Protein AF-A0A6J1DRX3-F1 (afdb_monomer_lite)

Secondary structure (DSSP, 8-state):
------TTS--HHHHHHSS--SSHHHHHHHHHHHHHHHHHHHHHHHHHHHHHHHHHHHHHHHHHHHHHHHHHHHHHHHHHHS---PPPTT-EEEEE--S----SSS---SEEEEEEEEEEEEEETTEEEEEEEETTS-EEEEEEESS-EE-PPP---

pLDDT: mean 74.18, std 16.54, range [27.75, 97.94]

Organism: Momordica charantia (NCBI:txid3673)

Radius of gyration: 39.0 Å; chains: 1; bounding box: 81×36×88 Å

Foldseek 3Di:
DDQPADPVRDHPVCVVPVDHDDDDVVVVVVVVVVVVVVVVVVVVVVVVVVVVVVVVVVVVVVVVVVVVVVVVVVVVVVLVVADQDDDDAQDKDWAFQPDPDPPPDPDDHRTDDIWGWHDWDDDPDQWIWTWTADPVRDIAIWIDHSHHTHRDDDDDD

Sequence (157 aa):
MTAYKTPIGTSPYKLVFGKACHLPLELEQKAFWAVKMLNMDLEAAGEARKFQLLELDEFKKEAYENAKVYKEKIKVWHDRRIKPRTIEEGQKVLLFNSRLKLFPGKLKSRWSGLFTVMKAREKLYQFTAIIAKAESGEVEKVWSTSSMLEHKPGIRK

Structure (mmCIF, N/CA/C/O backbone):
data_AF-A0A6J1DRX3-F1
#
_entry.id   AF-A0A6J1DRX3-F1
#
loop_
_atom_site.group_PDB
_atom_site.id
_atom_site.type_symbol
_atom_site.label_atom_id
_atom_site.label_alt_id
_atom_site.label_comp_id
_atom_site.label_asym_id
_atom_site.label_entity_id
_atom_site.label_seq_id
_atom_site.pdbx_PDB_ins_code
_atom_site.Cartn_x
_atom_site.Cartn_y
_atom_site.Cartn_z
_atom_site.occupancy
_atom_site.B_iso_or_equiv
_atom_site.auth_seq_id
_atom_site.auth_comp_id
_atom_site.auth_asym_id
_atom_site.auth_atom_id
_atom_site.pdbx_PDB_model_num
ATOM 1 N N . MET A 1 1 ? 40.244 7.353 -50.496 1.00 35.59 1 MET A N 1
ATOM 2 C CA . MET A 1 1 ? 40.970 6.543 -49.495 1.00 35.59 1 MET A CA 1
ATOM 3 C C . MET A 1 1 ? 42.449 6.559 -49.831 1.00 35.59 1 MET A C 1
ATOM 5 O O . MET A 1 1 ? 42.866 5.925 -50.793 1.00 35.59 1 MET A O 1
ATOM 9 N N . THR A 1 2 ? 43.227 7.338 -49.089 1.00 39.38 2 THR A N 1
ATOM 10 C CA . THR A 1 2 ? 44.672 7.492 -49.291 1.00 39.38 2 THR A CA 1
ATOM 11 C C . THR A 1 2 ? 45.376 6.537 -48.331 1.00 39.38 2 THR A C 1
ATOM 13 O O . THR A 1 2 ? 45.598 6.865 -47.171 1.00 39.38 2 THR A O 1
ATOM 16 N N . ALA A 1 3 ? 45.661 5.313 -48.777 1.00 47.19 3 ALA A N 1
ATOM 17 C CA . ALA A 1 3 ? 46.535 4.420 -48.021 1.00 47.19 3 ALA A CA 1
ATOM 18 C C . ALA A 1 3 ? 47.936 5.048 -47.985 1.00 47.19 3 ALA A C 1
ATOM 20 O O . ALA A 1 3 ? 48.458 5.417 -49.038 1.00 47.19 3 ALA A O 1
ATOM 21 N N . TYR A 1 4 ? 48.531 5.191 -46.800 1.00 55.62 4 TYR A N 1
ATOM 22 C CA . TYR A 1 4 ? 49.896 5.697 -46.649 1.00 55.62 4 TYR A CA 1
ATOM 23 C C . TYR A 1 4 ? 50.849 4.699 -47.327 1.00 55.62 4 TYR A C 1
ATOM 25 O O . TYR A 1 4 ? 51.113 3.613 -46.808 1.00 55.62 4 TYR A O 1
ATOM 33 N N . LYS A 1 5 ? 51.277 5.014 -48.553 1.00 55.53 5 LYS A N 1
ATOM 34 C CA . LYS A 1 5 ? 52.204 4.190 -49.333 1.00 55.53 5 LYS A CA 1
ATOM 35 C C . LYS A 1 5 ? 53.622 4.613 -48.987 1.00 55.53 5 LYS A C 1
ATOM 37 O O . LYS A 1 5 ? 53.916 5.803 -48.910 1.00 55.53 5 LYS A O 1
ATOM 42 N N . THR A 1 6 ? 54.511 3.643 -48.810 1.00 65.50 6 THR A N 1
ATOM 43 C CA . THR A 1 6 ? 55.946 3.936 -48.823 1.00 65.50 6 THR A CA 1
ATOM 44 C C . THR A 1 6 ? 56.352 4.408 -50.230 1.00 65.50 6 THR A C 1
ATOM 46 O O . THR A 1 6 ? 55.621 4.133 -51.187 1.00 65.50 6 THR A O 1
ATOM 49 N N . PRO A 1 7 ? 57.508 5.073 -50.415 1.00 71.62 7 PRO A N 1
ATOM 50 C CA . PRO A 1 7 ? 57.982 5.496 -51.743 1.00 71.62 7 PRO A CA 1
ATOM 51 C C . PRO A 1 7 ? 58.077 4.357 -52.778 1.00 71.62 7 PRO A C 1
ATOM 53 O O . PRO A 1 7 ? 58.069 4.600 -53.977 1.00 71.62 7 PRO A O 1
ATOM 56 N N . ILE A 1 8 ? 58.119 3.106 -52.308 1.00 72.81 8 ILE A N 1
ATOM 57 C CA . ILE A 1 8 ? 58.199 1.862 -53.092 1.00 72.81 8 ILE A CA 1
ATOM 58 C C . ILE A 1 8 ? 56.794 1.350 -53.500 1.00 72.81 8 ILE A C 1
ATOM 60 O O . ILE A 1 8 ? 56.647 0.351 -54.199 1.00 72.81 8 ILE A O 1
ATOM 64 N N . GLY A 1 9 ? 55.721 2.026 -53.078 1.00 72.19 9 GLY A N 1
ATOM 65 C CA . GLY A 1 9 ? 54.341 1.702 -53.454 1.00 72.19 9 GLY A CA 1
ATOM 66 C C . GLY A 1 9 ? 53.709 0.541 -52.675 1.00 72.19 9 GLY A C 1
ATOM 67 O O . GLY A 1 9 ? 52.580 0.149 -52.974 1.00 72.19 9 GLY A O 1
ATOM 68 N N . THR A 1 10 ? 54.390 -0.000 -51.661 1.00 69.44 10 THR A N 1
ATOM 69 C CA . THR A 1 10 ? 53.922 -1.128 -50.836 1.00 69.44 10 THR A CA 1
ATOM 70 C C . THR A 1 10 ? 53.292 -0.668 -49.518 1.00 69.44 10 THR A C 1
ATOM 72 O O . THR A 1 10 ? 53.793 0.247 -48.870 1.00 69.44 10 THR A O 1
ATOM 75 N N . SER A 1 11 ? 52.215 -1.333 -49.082 1.00 70.62 11 SER A N 1
ATOM 76 C CA . SER A 1 11 ? 51.630 -1.125 -47.746 1.00 70.62 11 SER A CA 1
ATOM 77 C C . SER A 1 11 ? 52.540 -1.717 -46.654 1.00 70.62 11 SER A C 1
ATOM 79 O O . SER A 1 11 ? 52.981 -2.858 -46.825 1.00 70.62 11 SER A O 1
ATOM 81 N N . PRO A 1 12 ? 52.779 -1.019 -45.524 1.00 71.38 12 PRO A N 1
ATOM 82 C CA . PRO A 1 12 ? 53.593 -1.523 -44.411 1.00 71.38 12 PRO A CA 1
ATOM 83 C C . PRO A 1 12 ? 53.182 -2.916 -43.910 1.00 71.38 12 PRO A C 1
ATOM 85 O O . PRO A 1 12 ? 54.037 -3.741 -43.609 1.00 71.38 12 PRO A O 1
ATOM 88 N N . TYR A 1 13 ? 51.883 -3.236 -43.904 1.00 66.81 13 TYR A N 1
ATOM 89 C CA . TYR A 1 13 ? 51.403 -4.566 -43.509 1.00 66.81 13 TYR A CA 1
ATOM 90 C C . TYR A 1 13 ? 51.905 -5.668 -44.454 1.00 66.81 13 TYR A C 1
ATOM 92 O O . TYR A 1 13 ? 52.286 -6.750 -44.011 1.00 66.81 13 TYR A O 1
ATOM 100 N N . LYS A 1 14 ? 51.940 -5.391 -45.766 1.00 72.00 14 LYS A N 1
ATOM 101 C CA . LYS A 1 14 ? 52.432 -6.343 -46.773 1.00 72.00 14 LYS A CA 1
ATOM 102 C C . LYS A 1 14 ? 53.926 -6.629 -46.588 1.00 72.00 14 LYS A C 1
ATOM 104 O O . LYS A 1 14 ? 54.357 -7.731 -46.901 1.00 72.00 14 LYS A O 1
ATOM 109 N N . LEU A 1 15 ? 54.687 -5.667 -46.058 1.00 72.88 15 LEU A N 1
ATOM 110 C CA . LEU A 1 15 ? 56.105 -5.832 -45.733 1.00 72.88 15 LEU A CA 1
ATOM 111 C C . LEU A 1 15 ? 56.311 -6.792 -44.549 1.00 72.88 15 LEU A C 1
ATOM 113 O O . LEU A 1 15 ? 57.179 -7.652 -44.608 1.00 72.88 15 LEU A O 1
ATOM 117 N N . VAL A 1 16 ? 55.501 -6.659 -43.495 1.00 73.12 16 VAL A N 1
ATOM 118 C CA . VAL A 1 16 ? 55.653 -7.438 -42.251 1.00 73.12 16 VAL A CA 1
ATOM 119 C C . VAL A 1 16 ? 55.093 -8.855 -42.388 1.00 73.12 16 VAL A C 1
ATOM 121 O O . VAL A 1 16 ? 55.700 -9.809 -41.913 1.00 73.12 16 VAL A O 1
ATOM 124 N N . PHE A 1 17 ? 53.947 -9.010 -43.052 1.00 71.00 17 PHE A N 1
ATOM 125 C CA . PHE A 1 17 ? 53.221 -10.285 -43.104 1.00 71.00 17 PHE A CA 1
ATOM 126 C C . PHE A 1 17 ? 53.289 -10.983 -44.470 1.00 71.00 17 PHE A C 1
ATOM 128 O O . PHE A 1 17 ? 52.684 -12.039 -44.651 1.00 71.00 17 PHE A O 1
ATOM 135 N N . GLY A 1 18 ? 53.964 -10.389 -45.461 1.00 72.00 18 GLY A N 1
ATOM 136 C CA 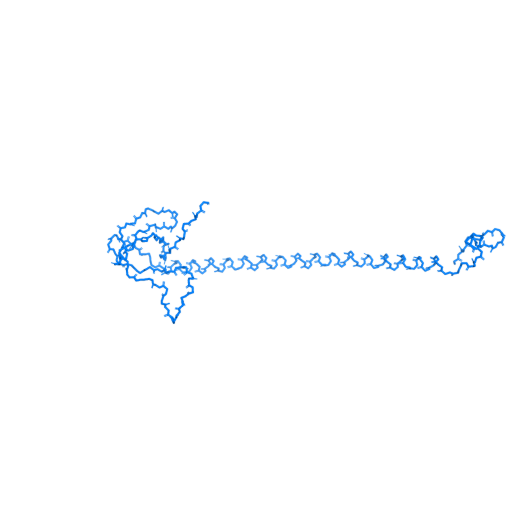. GLY A 1 18 ? 54.152 -10.955 -46.806 1.00 72.00 18 GLY A CA 1
ATOM 137 C C . GLY A 1 18 ? 52.875 -11.105 -47.649 1.00 72.00 18 GLY A C 1
ATOM 138 O O . GLY A 1 18 ? 52.949 -11.456 -48.825 1.00 72.00 18 GLY A O 1
ATOM 139 N N . LYS A 1 19 ? 51.693 -10.826 -47.084 1.00 69.38 19 LYS A N 1
ATOM 140 C CA . LYS A 1 19 ? 50.384 -10.940 -47.740 1.00 69.38 19 LYS A CA 1
ATOM 141 C C . LYS A 1 19 ? 49.770 -9.565 -47.970 1.00 69.38 19 LYS A C 1
ATOM 143 O O . LYS A 1 19 ? 49.925 -8.642 -47.170 1.00 69.38 19 LYS A O 1
ATOM 148 N N . ALA A 1 20 ? 49.075 -9.415 -49.093 1.00 62.19 20 ALA A N 1
ATOM 149 C CA . ALA A 1 20 ? 48.416 -8.166 -49.432 1.00 62.19 20 ALA A CA 1
ATOM 150 C C . ALA A 1 20 ? 47.199 -7.961 -48.511 1.00 62.19 20 ALA A C 1
ATOM 152 O O . ALA A 1 20 ? 46.244 -8.731 -48.537 1.00 62.19 20 ALA A O 1
ATOM 153 N N . CYS A 1 21 ? 47.270 -6.950 -47.646 1.00 61.31 21 CYS A N 1
ATOM 154 C CA . CYS A 1 21 ? 46.181 -6.616 -46.738 1.00 61.31 21 CYS A CA 1
ATOM 155 C C . CYS A 1 21 ? 45.148 -5.779 -47.482 1.00 61.31 21 CYS A C 1
ATOM 157 O O . CYS A 1 21 ? 45.432 -4.633 -47.837 1.00 61.31 21 CYS A O 1
ATOM 159 N N . HIS A 1 22 ? 43.980 -6.350 -47.758 1.00 60.44 22 HIS A N 1
ATOM 160 C CA . HIS A 1 22 ? 42.915 -5.653 -48.489 1.00 60.44 22 HIS A CA 1
ATOM 161 C C . HIS A 1 22 ? 41.623 -5.488 -47.684 1.00 60.44 22 HIS A C 1
ATOM 163 O O . HIS A 1 22 ? 40.733 -4.791 -48.142 1.00 60.44 22 HIS A O 1
ATOM 169 N N . LEU A 1 23 ? 41.508 -6.101 -46.500 1.00 59.06 23 LEU A N 1
ATOM 170 C CA . LEU A 1 23 ? 40.219 -6.239 -45.810 1.00 59.06 23 LEU A CA 1
ATOM 171 C C . LEU A 1 23 ? 40.225 -6.090 -44.268 1.00 59.06 23 LEU A C 1
ATOM 173 O O . LEU A 1 23 ? 39.224 -5.595 -43.760 1.00 59.06 23 LEU A O 1
ATOM 177 N N . PRO A 1 24 ? 41.279 -6.440 -43.493 1.00 60.56 24 PRO A N 1
ATOM 178 C CA . PRO A 1 24 ? 41.165 -6.489 -42.026 1.00 60.56 24 PRO A CA 1
ATOM 179 C C . PRO A 1 24 ? 40.893 -5.133 -41.363 1.00 60.56 24 PRO A C 1
ATOM 181 O O . PRO A 1 24 ? 39.951 -5.008 -40.593 1.00 60.56 24 PRO A O 1
ATOM 184 N N . LEU A 1 25 ? 41.657 -4.094 -41.718 1.00 69.62 25 LEU A N 1
ATOM 185 C CA . LEU A 1 25 ? 41.554 -2.783 -41.065 1.00 69.62 25 LEU A CA 1
ATOM 186 C C . LEU A 1 25 ? 40.228 -2.071 -41.371 1.00 69.62 25 LEU A C 1
ATOM 188 O O . LEU A 1 25 ? 39.646 -1.423 -40.507 1.00 69.62 25 LEU A O 1
ATOM 192 N N . GLU A 1 26 ? 39.723 -2.199 -42.599 1.00 66.88 26 GLU A N 1
ATOM 193 C CA . GLU A 1 26 ? 38.432 -1.611 -42.965 1.00 66.88 26 GLU A CA 1
ATOM 194 C C . GLU A 1 26 ? 37.269 -2.328 -42.279 1.00 66.88 26 GLU A C 1
ATOM 196 O O . GLU A 1 26 ? 36.294 -1.681 -41.897 1.00 66.88 26 GLU A O 1
ATOM 201 N N . LEU A 1 27 ? 37.367 -3.651 -42.109 1.00 71.81 27 LEU A N 1
ATOM 202 C CA . LEU A 1 27 ? 36.391 -4.431 -41.353 1.00 71.81 27 LEU A CA 1
ATOM 203 C C . LEU A 1 27 ? 36.423 -4.062 -39.867 1.00 71.81 27 LEU A C 1
ATOM 205 O O . LEU A 1 27 ? 35.363 -3.834 -39.290 1.00 71.81 27 LEU A O 1
ATOM 209 N N . GLU A 1 28 ? 37.608 -3.918 -39.273 1.00 75.06 28 GLU A N 1
ATOM 210 C CA . GLU A 1 28 ? 37.776 -3.458 -37.888 1.00 75.06 28 GLU A CA 1
ATOM 211 C C . GLU A 1 28 ? 37.213 -2.048 -37.686 1.00 75.06 28 GLU A C 1
ATOM 213 O O . GLU A 1 28 ? 36.482 -1.800 -36.729 1.00 75.06 28 GLU A O 1
ATOM 218 N N . GLN A 1 29 ? 37.470 -1.128 -38.618 1.00 77.25 29 GLN A N 1
ATOM 219 C CA . GLN A 1 29 ? 36.955 0.235 -38.532 1.00 77.25 29 GLN A CA 1
ATOM 220 C C . GLN A 1 29 ? 35.434 0.294 -38.736 1.00 77.25 29 GLN A C 1
ATOM 222 O O . GLN A 1 29 ? 34.751 1.020 -38.014 1.00 77.25 29 GLN A O 1
ATOM 227 N N . LYS A 1 30 ? 34.869 -0.489 -39.664 1.00 81.12 30 LYS A N 1
ATOM 228 C CA . LYS A 1 30 ? 33.409 -0.608 -39.843 1.00 81.12 30 LYS A CA 1
ATOM 229 C C . LYS A 1 30 ? 32.737 -1.231 -38.620 1.00 81.12 30 LYS A C 1
ATOM 231 O O . LYS A 1 30 ? 31.701 -0.730 -38.191 1.00 81.12 30 LYS A O 1
ATOM 236 N N . ALA A 1 31 ? 33.338 -2.265 -38.032 1.00 81.06 31 ALA A N 1
ATOM 237 C CA . ALA A 1 31 ? 32.862 -2.869 -36.791 1.00 81.06 31 ALA A CA 1
ATOM 238 C C . ALA A 1 31 ? 32.917 -1.865 -35.629 1.00 81.06 31 ALA A C 1
ATOM 240 O O . ALA A 1 31 ? 31.943 -1.725 -34.894 1.00 81.06 31 ALA A O 1
ATOM 241 N N . PHE A 1 32 ? 34.005 -1.100 -35.513 1.00 83.00 32 PHE A N 1
ATOM 242 C CA . PHE A 1 32 ? 34.142 -0.041 -34.514 1.00 83.00 32 PHE A CA 1
ATOM 243 C C . PHE A 1 32 ? 33.059 1.039 -34.657 1.00 83.00 32 PHE A C 1
ATOM 245 O O . PHE A 1 32 ? 32.432 1.417 -33.668 1.00 83.00 32 PHE A O 1
ATOM 252 N N . TRP A 1 33 ? 32.785 1.508 -35.879 1.00 82.38 33 TRP A N 1
ATOM 253 C CA . TRP A 1 33 ? 31.711 2.475 -36.123 1.00 82.38 33 TRP A CA 1
ATOM 254 C C . TRP A 1 33 ? 30.323 1.894 -35.850 1.00 82.38 33 TRP A C 1
ATOM 256 O O . TRP A 1 33 ? 29.503 2.586 -35.253 1.00 82.38 33 TRP A O 1
ATOM 266 N N . ALA A 1 34 ? 30.065 0.635 -36.212 1.00 81.06 34 ALA A N 1
ATOM 267 C CA . ALA A 1 34 ? 28.798 -0.033 -35.913 1.00 81.06 34 ALA A CA 1
ATOM 268 C C . ALA A 1 34 ? 28.560 -0.151 -34.399 1.00 81.06 34 ALA A C 1
ATOM 270 O O . ALA A 1 34 ? 27.485 0.194 -33.918 1.00 81.06 34 ALA A O 1
ATOM 271 N N . VAL A 1 35 ? 29.583 -0.551 -33.636 1.00 81.31 35 VAL A N 1
ATOM 272 C CA . VAL A 1 35 ? 29.522 -0.599 -32.166 1.00 81.31 35 VAL A CA 1
ATOM 273 C C . VAL A 1 35 ? 29.311 0.799 -31.582 1.00 81.31 35 VAL A C 1
ATOM 275 O O . VAL A 1 35 ? 28.486 0.974 -30.691 1.00 81.31 35 VAL A O 1
ATOM 278 N N . LYS A 1 36 ? 30.001 1.818 -32.105 1.00 79.81 36 LYS A N 1
ATOM 279 C CA . LYS A 1 36 ? 29.835 3.204 -31.649 1.00 79.81 36 LYS A CA 1
ATOM 280 C C . LYS A 1 36 ? 28.426 3.745 -31.917 1.00 79.81 36 LYS A C 1
ATOM 282 O O . LYS A 1 36 ? 27.891 4.432 -31.058 1.00 79.81 36 LYS A O 1
ATOM 287 N N . MET A 1 37 ? 27.826 3.423 -33.064 1.00 76.38 37 MET A N 1
ATOM 288 C CA . MET A 1 37 ? 26.440 3.795 -33.381 1.00 76.38 37 MET A CA 1
ATOM 289 C C . MET A 1 37 ? 25.443 3.090 -32.454 1.00 76.38 37 MET A C 1
ATOM 291 O O . MET A 1 37 ? 24.622 3.761 -31.840 1.00 76.38 37 MET A O 1
ATOM 295 N N . LEU A 1 38 ? 25.585 1.773 -32.259 1.00 73.12 38 LEU A N 1
ATOM 296 C CA . LEU A 1 38 ? 24.745 1.005 -31.327 1.00 73.12 38 LEU A CA 1
ATOM 297 C C . LEU A 1 38 ? 24.836 1.527 -29.882 1.00 73.12 38 LEU A C 1
ATOM 299 O O . LEU A 1 38 ? 23.848 1.514 -29.152 1.00 73.12 38 LEU A O 1
ATOM 303 N N . ASN A 1 39 ? 26.010 2.012 -29.467 1.00 72.12 39 ASN A N 1
ATOM 304 C CA . ASN A 1 39 ? 26.207 2.596 -28.140 1.00 72.12 39 ASN A CA 1
ATOM 305 C C . ASN A 1 39 ? 25.534 3.969 -27.968 1.00 72.12 39 ASN A C 1
ATOM 307 O O . ASN A 1 39 ? 25.115 4.282 -26.858 1.00 72.12 39 ASN A O 1
ATOM 311 N N . MET A 1 40 ? 25.390 4.771 -29.030 1.00 70.31 40 MET A N 1
ATOM 312 C CA . MET A 1 40 ? 24.652 6.042 -28.946 1.00 70.31 40 MET A CA 1
ATOM 313 C C . MET A 1 40 ? 23.146 5.811 -28.767 1.00 70.31 40 MET A C 1
ATOM 315 O O . MET A 1 40 ? 22.501 6.515 -27.991 1.00 70.31 40 MET A O 1
ATOM 319 N N . ASP A 1 41 ? 22.599 4.773 -29.403 1.00 75.00 41 ASP A N 1
ATOM 320 C CA . ASP A 1 41 ? 21.193 4.397 -29.225 1.00 75.00 41 ASP A CA 1
ATOM 321 C C . ASP A 1 41 ? 20.914 3.856 -27.811 1.00 75.00 41 ASP A C 1
ATOM 323 O O . ASP A 1 41 ? 19.814 4.024 -27.282 1.00 75.00 41 ASP A O 1
ATOM 327 N N . LEU A 1 42 ? 21.913 3.243 -27.164 1.00 78.44 42 LEU A N 1
ATOM 328 C CA . LEU A 1 42 ? 21.813 2.743 -25.789 1.00 78.44 42 LEU A CA 1
ATOM 329 C C . LEU A 1 42 ? 21.670 3.863 -24.749 1.00 78.44 42 LEU A C 1
ATOM 331 O O . LEU A 1 42 ? 20.911 3.685 -23.796 1.00 78.44 42 LEU A O 1
ATOM 335 N N . GLU A 1 43 ? 22.355 4.999 -24.915 1.00 84.44 43 GLU A N 1
ATOM 336 C CA . GLU A 1 43 ? 22.210 6.149 -24.008 1.00 84.44 43 GLU A CA 1
ATOM 337 C C . GLU A 1 43 ? 20.807 6.757 -24.111 1.00 84.44 43 GLU A C 1
ATOM 339 O O . GLU A 1 43 ? 20.113 6.867 -23.099 1.00 84.44 43 GLU A O 1
ATOM 344 N N . ALA A 1 44 ? 20.336 7.036 -25.332 1.00 86.25 44 ALA A N 1
ATOM 345 C CA . ALA A 1 44 ? 18.990 7.561 -25.566 1.00 86.25 44 ALA A CA 1
ATOM 346 C C . ALA A 1 44 ? 17.892 6.584 -25.096 1.00 86.25 44 ALA A C 1
ATOM 348 O O . ALA A 1 44 ? 16.921 6.985 -24.449 1.00 86.25 44 ALA A O 1
ATOM 349 N N . ALA A 1 45 ? 18.058 5.281 -25.351 1.00 84.44 45 ALA A N 1
ATOM 350 C CA . ALA A 1 45 ? 17.157 4.250 -24.836 1.00 84.44 45 ALA A CA 1
ATOM 351 C C . ALA A 1 45 ? 17.208 4.142 -23.301 1.00 84.44 45 ALA A C 1
ATOM 353 O O . ALA A 1 45 ? 16.192 3.848 -22.662 1.00 84.44 45 ALA A O 1
ATOM 354 N N . GLY A 1 46 ? 18.376 4.382 -22.699 1.00 88.00 46 GLY A N 1
ATOM 355 C CA . GLY A 1 46 ? 18.573 4.436 -21.254 1.00 88.00 46 GLY A CA 1
ATOM 356 C C . GLY A 1 46 ? 17.832 5.607 -20.611 1.00 88.00 46 GLY A C 1
ATOM 357 O O . GLY A 1 46 ? 17.128 5.411 -19.617 1.00 88.00 46 GLY A O 1
ATOM 358 N N . GLU A 1 47 ? 17.922 6.798 -21.201 1.00 90.19 47 GLU A N 1
ATOM 359 C CA . GLU A 1 47 ? 17.186 7.985 -20.754 1.00 90.19 47 GLU A CA 1
ATOM 360 C C . GLU A 1 47 ? 15.672 7.812 -20.902 1.00 90.19 47 GLU A C 1
ATOM 362 O O . GLU A 1 47 ? 14.934 8.052 -19.942 1.00 90.19 47 GLU A O 1
ATOM 367 N N . ALA A 1 48 ? 15.205 7.303 -22.046 1.00 89.38 48 ALA A N 1
ATOM 368 C CA . ALA A 1 48 ? 13.789 7.012 -22.266 1.00 89.38 48 ALA A CA 1
ATOM 369 C C . ALA A 1 48 ? 13.250 6.005 -21.236 1.00 89.38 48 ALA A C 1
ATOM 371 O O . ALA A 1 48 ? 12.192 6.220 -20.639 1.00 89.38 48 ALA A O 1
ATOM 372 N N . ARG A 1 49 ? 14.006 4.935 -20.952 1.00 91.62 49 ARG A N 1
ATOM 373 C CA . ARG A 1 49 ? 13.647 3.958 -19.914 1.00 91.62 49 ARG A CA 1
ATOM 374 C C . ARG A 1 49 ? 13.628 4.587 -18.523 1.00 91.62 49 ARG A C 1
ATOM 376 O O . ARG A 1 49 ? 12.738 4.284 -17.733 1.00 91.62 49 ARG A O 1
ATOM 383 N N . LYS A 1 50 ? 14.592 5.453 -18.205 1.00 94.94 50 LYS A N 1
ATOM 384 C CA . LYS A 1 50 ? 14.626 6.166 -16.923 1.00 94.94 50 LYS A CA 1
ATOM 385 C C . LYS A 1 50 ? 13.387 7.045 -16.753 1.00 94.94 50 LYS A C 1
ATOM 387 O O . LYS A 1 50 ? 12.802 7.042 -15.675 1.00 94.94 50 LYS A O 1
ATOM 392 N N . PHE A 1 51 ? 12.967 7.740 -17.808 1.00 94.94 51 PHE A N 1
ATOM 393 C CA . PHE A 1 51 ? 11.761 8.566 -17.785 1.00 94.94 51 PHE A CA 1
ATOM 394 C C . PHE A 1 51 ? 10.497 7.724 -17.557 1.00 94.94 51 PHE A C 1
ATOM 396 O O . PHE A 1 51 ? 9.718 8.027 -16.659 1.00 94.94 51 PHE A O 1
ATOM 403 N N . GLN A 1 52 ? 10.357 6.602 -18.272 1.00 94.25 52 GLN A N 1
ATOM 404 C CA . GLN A 1 52 ? 9.251 5.653 -18.072 1.00 94.25 52 GLN A CA 1
ATOM 405 C C . GLN A 1 52 ? 9.188 5.113 -16.635 1.00 94.25 52 GLN A C 1
ATOM 407 O O . GLN A 1 52 ? 8.109 4.958 -16.070 1.00 94.25 52 GLN A O 1
ATOM 412 N N . LEU A 1 53 ? 10.339 4.820 -16.022 1.00 96.81 53 LEU A N 1
ATOM 413 C CA . LEU A 1 53 ? 10.388 4.357 -14.63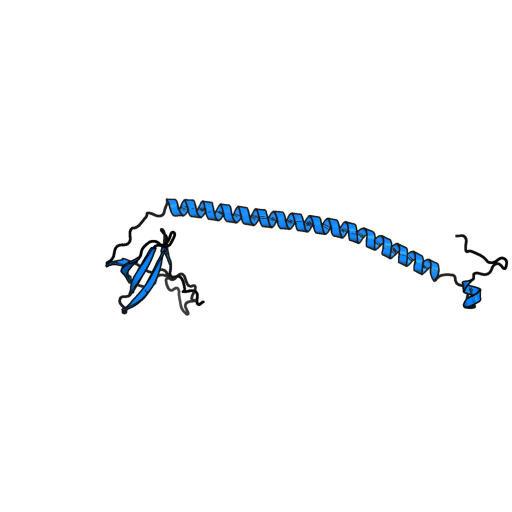2 1.00 96.81 53 LEU A CA 1
ATOM 414 C C . LEU A 1 53 ? 9.940 5.439 -13.644 1.00 96.81 53 LEU A C 1
ATOM 416 O O . LEU A 1 53 ? 9.203 5.127 -12.710 1.00 96.81 53 LEU A O 1
ATOM 420 N N . LEU A 1 54 ? 10.353 6.692 -13.857 1.00 97.06 54 LEU A N 1
ATOM 421 C CA . LEU A 1 54 ? 9.932 7.819 -13.021 1.00 97.06 54 LEU A CA 1
ATOM 422 C C . LEU A 1 54 ? 8.419 8.042 -13.100 1.00 97.06 54 LEU A C 1
ATOM 424 O O . LEU A 1 54 ? 7.773 8.199 -12.067 1.00 97.06 54 LEU A O 1
ATOM 428 N N . GLU A 1 55 ? 7.856 7.978 -14.305 1.00 95.81 55 GLU A N 1
ATOM 429 C CA . GLU A 1 55 ? 6.415 8.099 -14.533 1.00 95.81 55 GLU A CA 1
ATOM 430 C C . GLU A 1 55 ? 5.637 6.981 -13.811 1.00 95.81 55 GLU A C 1
ATOM 432 O O . GLU A 1 55 ? 4.660 7.231 -13.102 1.00 95.81 55 GLU A O 1
ATOM 437 N N . LEU A 1 56 ? 6.120 5.735 -13.892 1.00 97.25 56 LEU A N 1
ATOM 438 C CA . LEU A 1 56 ? 5.528 4.608 -13.162 1.00 97.25 56 LEU A CA 1
ATOM 439 C C . LEU A 1 56 ? 5.589 4.781 -11.641 1.00 97.25 56 LEU A C 1
ATOM 441 O O . LEU A 1 56 ? 4.654 4.382 -10.939 1.00 97.25 56 LEU A O 1
ATOM 445 N N . ASP A 1 57 ? 6.679 5.325 -11.112 1.00 96.75 57 ASP A N 1
ATOM 446 C CA . ASP A 1 57 ? 6.807 5.565 -9.675 1.00 96.75 57 ASP A CA 1
ATOM 447 C C . ASP A 1 57 ? 5.889 6.696 -9.197 1.00 96.75 57 ASP A C 1
ATOM 449 O O . ASP A 1 57 ? 5.320 6.599 -8.102 1.00 96.75 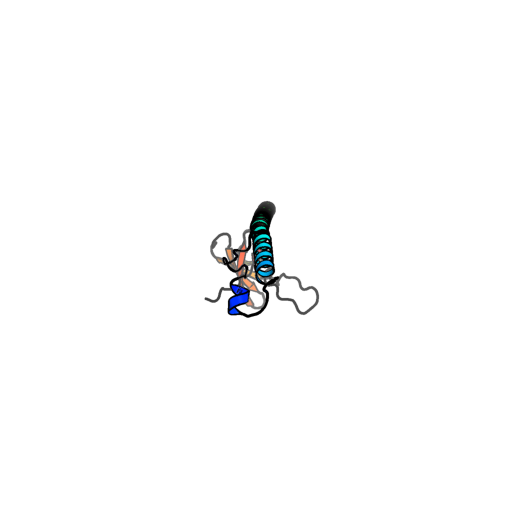57 ASP A O 1
ATOM 453 N N . GLU A 1 58 ? 5.655 7.708 -10.031 1.00 97.50 58 GLU A N 1
ATOM 454 C CA . GLU A 1 58 ? 4.663 8.749 -9.769 1.00 97.50 58 GLU A CA 1
ATOM 455 C C . GLU A 1 58 ? 3.240 8.172 -9.724 1.00 97.50 58 GLU A C 1
ATOM 457 O O . GLU A 1 58 ? 2.536 8.377 -8.730 1.00 97.50 58 GLU A O 1
ATOM 462 N N . PHE A 1 59 ? 2.858 7.333 -10.693 1.00 97.25 59 PHE A N 1
ATOM 463 C CA . PHE A 1 59 ? 1.554 6.659 -10.677 1.00 97.25 59 PHE A CA 1
ATOM 464 C C . PHE A 1 59 ? 1.356 5.772 -9.446 1.00 97.25 59 PHE A C 1
ATOM 466 O O . PHE A 1 59 ? 0.277 5.761 -8.847 1.00 97.25 59 PHE A O 1
ATOM 473 N N . LYS A 1 60 ? 2.389 5.031 -9.022 1.00 97.81 60 LYS A N 1
ATOM 474 C CA . LYS A 1 60 ? 2.312 4.238 -7.784 1.00 97.81 60 LYS A CA 1
ATOM 475 C C . LYS A 1 60 ? 2.065 5.139 -6.583 1.00 97.81 60 LYS A C 1
ATOM 477 O O . LYS A 1 60 ? 1.215 4.819 -5.751 1.00 97.81 60 LYS A O 1
ATOM 482 N N . LYS A 1 61 ? 2.808 6.243 -6.474 1.00 97.94 61 LYS A N 1
ATOM 483 C CA . LYS A 1 61 ? 2.674 7.186 -5.361 1.00 97.94 61 LYS A CA 1
ATOM 484 C C . LYS A 1 61 ? 1.268 7.779 -5.318 1.00 97.94 61 LYS A C 1
ATOM 486 O O . LYS A 1 61 ? 0.646 7.769 -4.257 1.00 97.94 61 LYS A O 1
ATOM 491 N N . GLU A 1 62 ? 0.747 8.209 -6.462 1.00 97.56 62 GLU A N 1
ATOM 492 C CA . GLU A 1 62 ? -0.614 8.730 -6.574 1.00 97.56 62 GLU A CA 1
ATOM 493 C C . GLU A 1 62 ? -1.656 7.677 -6.168 1.00 97.56 62 GLU A C 1
ATOM 495 O O . GLU A 1 62 ? -2.540 7.951 -5.354 1.00 97.56 62 GLU A O 1
ATOM 500 N N . ALA A 1 63 ? -1.522 6.438 -6.650 1.00 97.75 63 ALA A N 1
ATOM 501 C CA . ALA A 1 63 ? -2.413 5.343 -6.278 1.00 97.75 63 ALA A CA 1
ATOM 502 C C . ALA A 1 63 ? -2.402 5.065 -4.763 1.00 97.75 63 ALA A C 1
ATOM 504 O O . ALA A 1 63 ? -3.463 4.852 -4.168 1.00 97.75 63 ALA A O 1
ATOM 505 N N . TYR A 1 64 ? -1.229 5.097 -4.120 1.00 96.94 64 TYR A N 1
ATOM 506 C CA . TYR A 1 64 ? -1.111 4.919 -2.670 1.00 96.94 64 TYR A CA 1
ATOM 507 C C . TYR A 1 64 ? -1.761 6.060 -1.883 1.00 96.94 64 TYR A C 1
ATOM 509 O O . TYR A 1 64 ? -2.496 5.783 -0.929 1.00 96.94 64 TYR A O 1
ATOM 517 N N . GLU A 1 65 ? -1.542 7.314 -2.282 1.00 97.56 65 GLU A N 1
ATOM 518 C CA . GLU A 1 65 ? -2.182 8.465 -1.635 1.00 97.56 65 GLU A CA 1
ATOM 519 C C . GLU A 1 65 ? -3.704 8.429 -1.823 1.00 97.56 65 GLU A C 1
ATOM 521 O O . GLU A 1 65 ? -4.454 8.558 -0.853 1.00 97.56 65 GLU A O 1
ATOM 526 N N . ASN A 1 66 ? -4.184 8.117 -3.027 1.00 97.00 66 ASN A N 1
ATOM 527 C CA . ASN A 1 66 ? -5.613 7.960 -3.302 1.00 97.00 66 ASN A CA 1
ATOM 528 C C . ASN A 1 66 ? -6.242 6.839 -2.460 1.00 97.00 66 ASN A C 1
ATOM 530 O O . ASN A 1 66 ? -7.303 7.025 -1.851 1.00 97.00 66 ASN A O 1
ATOM 534 N N . ALA A 1 67 ? -5.575 5.686 -2.354 1.00 96.56 67 ALA A N 1
ATOM 535 C CA . ALA A 1 67 ? -6.033 4.578 -1.519 1.00 96.56 67 ALA A CA 1
ATOM 536 C C . ALA A 1 67 ? -6.058 4.946 -0.026 1.00 96.56 67 ALA A C 1
ATOM 538 O O . ALA A 1 67 ? -6.971 4.536 0.701 1.00 96.56 67 ALA A O 1
ATOM 539 N N . LYS A 1 68 ? -5.075 5.722 0.445 1.00 96.31 68 LYS A N 1
ATOM 540 C CA . LYS A 1 68 ? -5.012 6.222 1.822 1.00 96.31 68 LYS A CA 1
ATOM 541 C C . LYS A 1 68 ? -6.167 7.179 2.111 1.00 96.31 68 LYS A C 1
ATOM 543 O O . LYS A 1 68 ? -6.921 6.936 3.054 1.00 96.31 68 LYS A O 1
ATOM 548 N N . VAL A 1 69 ? -6.380 8.177 1.253 1.00 97.06 69 VAL A N 1
ATOM 549 C CA . VAL A 1 69 ? -7.487 9.141 1.369 1.00 97.06 69 VAL A CA 1
ATOM 550 C C . VAL A 1 69 ? -8.840 8.428 1.371 1.00 97.06 69 VAL A C 1
ATOM 552 O O . VAL A 1 69 ? -9.721 8.759 2.167 1.00 97.06 69 VAL A O 1
ATOM 555 N N . TYR A 1 70 ? -9.022 7.420 0.517 1.00 95.31 70 TYR A N 1
ATOM 556 C CA . TYR A 1 70 ? -10.253 6.631 0.484 1.00 95.31 70 TYR A CA 1
ATOM 557 C C . TYR A 1 70 ? -10.508 5.896 1.809 1.00 95.31 70 TYR A C 1
ATOM 559 O O . TYR A 1 70 ? -11.599 6.004 2.377 1.00 95.31 70 TYR A O 1
ATOM 567 N N . LYS A 1 71 ? -9.492 5.202 2.343 1.00 93.00 71 LYS A N 1
ATOM 568 C CA . LYS A 1 71 ? -9.579 4.511 3.641 1.00 93.00 71 LYS A CA 1
ATOM 569 C C . LYS A 1 71 ? -9.888 5.478 4.781 1.00 93.00 71 LYS A C 1
ATOM 571 O O . LYS A 1 71 ? -10.708 5.159 5.639 1.00 93.00 71 LYS A O 1
ATOM 576 N N . GLU A 1 72 ? -9.270 6.655 4.783 1.00 94.56 72 GLU A N 1
ATOM 577 C CA . GLU A 1 72 ? -9.506 7.691 5.792 1.00 94.56 72 GLU A CA 1
ATOM 578 C C . GLU A 1 72 ? -10.939 8.233 5.728 1.00 94.56 72 GLU A C 1
ATOM 580 O O . GLU A 1 72 ? -11.619 8.280 6.754 1.00 94.56 72 GLU A O 1
ATOM 585 N N . LYS A 1 73 ? -11.446 8.559 4.531 1.00 95.38 73 LYS A N 1
ATOM 586 C CA . LYS A 1 73 ? -12.836 9.011 4.337 1.00 95.38 73 LYS A CA 1
ATOM 587 C C . LYS A 1 73 ? -13.844 7.977 4.828 1.00 95.38 73 LYS A C 1
ATOM 589 O O . LYS A 1 73 ? -14.790 8.321 5.538 1.00 95.38 73 LYS A O 1
ATOM 594 N N . ILE A 1 74 ? -13.624 6.712 4.476 1.00 91.12 74 ILE A N 1
ATOM 595 C CA . ILE A 1 74 ? -14.474 5.601 4.904 1.00 91.12 74 ILE A CA 1
ATOM 596 C C . ILE A 1 74 ? -14.420 5.419 6.415 1.00 91.12 74 ILE A C 1
ATOM 598 O O . ILE A 1 74 ? -15.471 5.306 7.043 1.00 91.12 74 ILE A O 1
ATOM 602 N N . LYS A 1 75 ? -13.227 5.458 7.016 1.00 88.44 75 LYS A N 1
ATOM 603 C CA . LYS A 1 75 ? -13.070 5.388 8.470 1.00 88.44 75 LYS A CA 1
ATOM 604 C C . LYS A 1 75 ? -13.855 6.502 9.163 1.00 88.44 75 LYS A C 1
ATOM 606 O O . LYS A 1 75 ? -14.653 6.207 10.042 1.00 88.44 75 LYS A O 1
ATOM 611 N N . VAL A 1 76 ? -13.709 7.753 8.722 1.00 89.94 76 VAL A N 1
ATOM 612 C CA . VAL A 1 76 ? -14.449 8.897 9.286 1.00 89.94 76 VAL A CA 1
ATOM 613 C C . VAL A 1 76 ? -15.960 8.701 9.153 1.00 89.94 76 VAL A C 1
ATOM 615 O O . VAL A 1 76 ? -16.706 8.972 10.094 1.00 89.94 76 VAL A O 1
ATOM 618 N N . TRP A 1 77 ? -16.432 8.220 8.002 1.00 91.88 77 TRP A N 1
ATOM 619 C CA . TRP A 1 77 ? -17.851 7.939 7.790 1.00 91.88 77 TRP A CA 1
ATOM 620 C C . TRP A 1 77 ? -18.373 6.823 8.703 1.00 91.88 77 TRP A C 1
ATOM 622 O O . TRP A 1 77 ? -19.460 6.961 9.270 1.00 91.88 77 TRP A O 1
ATOM 632 N N . HIS A 1 78 ? -17.606 5.744 8.880 1.00 84.75 78 HIS A N 1
ATOM 633 C CA . HIS A 1 78 ? -17.957 4.656 9.792 1.00 84.75 78 HIS A CA 1
ATOM 634 C C . HIS A 1 78 ? -17.951 5.124 11.244 1.00 84.75 78 HIS A C 1
ATOM 636 O O . HIS A 1 78 ? -18.940 4.912 11.944 1.00 84.75 78 HIS A O 1
ATOM 642 N N . ASP A 1 79 ? -16.888 5.799 11.678 1.00 83.38 79 ASP A N 1
ATOM 643 C CA . ASP A 1 79 ? -16.719 6.270 13.054 1.00 83.38 79 ASP A CA 1
ATOM 644 C C . ASP A 1 79 ? -17.849 7.232 13.451 1.00 83.38 79 ASP A C 1
ATOM 646 O O . ASP A 1 79 ? -18.386 7.124 14.549 1.00 83.38 79 ASP A O 1
ATOM 650 N N . ARG A 1 80 ? -18.310 8.096 12.532 1.00 87.94 80 ARG A N 1
ATOM 651 C CA . ARG A 1 80 ? -19.487 8.961 12.756 1.00 87.94 80 ARG A CA 1
ATOM 652 C C . ARG A 1 80 ? -20.788 8.189 12.999 1.00 87.94 80 ARG A C 1
ATOM 654 O O . ARG A 1 80 ? -21.703 8.726 13.617 1.00 87.94 80 ARG A O 1
ATOM 661 N N . ARG A 1 81 ? -20.913 6.968 12.474 1.00 85.81 81 ARG A N 1
ATOM 662 C CA . ARG A 1 81 ? -22.122 6.130 12.590 1.00 85.81 81 ARG A CA 1
ATOM 663 C C . ARG A 1 81 ? -22.072 5.168 13.769 1.00 85.81 81 ARG A C 1
ATOM 665 O O . ARG A 1 81 ? -23.113 4.654 14.183 1.00 85.81 81 ARG A O 1
ATOM 672 N N . ILE A 1 82 ? -20.883 4.906 14.296 1.00 81.44 82 ILE A N 1
ATOM 673 C CA . ILE A 1 82 ? -20.707 4.059 15.466 1.00 81.44 82 ILE A CA 1
ATOM 674 C C . ILE A 1 82 ? -21.212 4.828 16.684 1.00 81.44 82 ILE A C 1
ATOM 676 O O . ILE A 1 82 ? -20.674 5.863 17.068 1.00 81.44 82 ILE A O 1
ATOM 680 N N . LYS A 1 83 ? -22.272 4.310 17.306 1.00 82.25 83 LYS A N 1
ATOM 681 C CA . LYS A 1 83 ? -22.757 4.852 18.573 1.00 82.25 83 LYS A CA 1
ATOM 682 C C . LYS A 1 83 ? -21.759 4.473 19.669 1.00 82.25 83 LYS A C 1
ATOM 684 O O . LYS A 1 83 ? -21.513 3.273 19.832 1.00 82.25 83 LYS A O 1
ATOM 689 N N . PRO A 1 84 ? -21.206 5.440 20.423 1.00 73.25 84 PRO A N 1
ATOM 690 C CA . PRO A 1 84 ? -20.326 5.120 21.533 1.00 73.25 84 PRO A CA 1
ATOM 691 C C . PRO A 1 84 ? -21.106 4.278 22.545 1.00 73.25 84 PRO A C 1
ATOM 693 O O . PRO A 1 84 ? -22.204 4.648 22.961 1.00 73.25 84 PRO A O 1
ATOM 696 N N . ARG A 1 85 ? -20.556 3.119 22.908 1.00 74.69 85 ARG A N 1
ATOM 697 C CA . ARG A 1 85 ? -21.068 2.281 23.994 1.00 74.69 85 ARG A CA 1
ATOM 698 C C . ARG A 1 85 ? -20.047 2.277 25.117 1.00 74.69 85 ARG A C 1
ATOM 700 O O . ARG A 1 85 ? -18.885 1.944 24.891 1.00 74.69 85 ARG A O 1
ATOM 707 N N . THR A 1 86 ? -20.484 2.654 26.309 1.00 74.94 86 THR A N 1
ATOM 708 C CA . THR A 1 86 ? -19.727 2.443 27.540 1.00 74.94 86 THR A CA 1
ATOM 709 C C . THR A 1 86 ? -19.862 0.979 27.934 1.00 74.94 86 THR A C 1
ATOM 711 O O . THR A 1 86 ? -20.950 0.410 27.870 1.00 74.94 86 THR A O 1
ATOM 714 N N . ILE A 1 87 ? -18.735 0.350 28.257 1.00 79.19 87 ILE A N 1
ATOM 715 C CA . ILE A 1 87 ? -18.699 -1.029 28.736 1.00 79.19 87 ILE A CA 1
ATOM 716 C C . ILE A 1 87 ? -18.520 -0.963 30.245 1.00 79.19 87 ILE A C 1
ATOM 718 O O . ILE A 1 87 ? -17.537 -0.391 30.718 1.00 79.19 87 ILE A O 1
ATOM 722 N N . GLU A 1 88 ? -19.467 -1.541 30.973 1.00 80.81 88 GLU A N 1
ATOM 723 C CA . GLU A 1 88 ? -19.455 -1.587 32.434 1.00 80.81 88 GLU A CA 1
ATOM 724 C C . GLU A 1 88 ? -19.032 -2.971 32.942 1.00 80.81 88 GLU A C 1
ATOM 726 O O . GLU A 1 88 ? -19.154 -3.987 32.246 1.00 80.81 88 GLU A O 1
ATOM 731 N N . GLU A 1 89 ? -18.502 -3.013 34.165 1.00 83.50 89 GLU A N 1
ATOM 732 C CA . GLU A 1 89 ? -18.162 -4.268 34.835 1.00 83.50 89 GLU A CA 1
ATOM 733 C C . GLU A 1 89 ? -19.441 -5.086 35.082 1.00 83.50 89 GLU A C 1
ATOM 735 O O . GLU A 1 89 ? -20.473 -4.557 35.483 1.00 83.50 89 GLU A O 1
ATOM 740 N N . GLY A 1 90 ? -19.399 -6.385 34.784 1.00 83.69 90 GLY A N 1
ATOM 741 C CA . GLY A 1 90 ? -20.556 -7.283 34.847 1.00 83.69 90 GLY A CA 1
ATOM 742 C C . GLY A 1 90 ? -21.380 -7.381 33.556 1.00 83.69 90 GLY A C 1
ATOM 743 O O . GLY A 1 90 ? -22.237 -8.261 33.454 1.00 83.69 90 GLY A O 1
ATOM 744 N N . GLN A 1 91 ? -21.111 -6.559 32.535 1.00 85.69 91 GLN A N 1
ATOM 745 C CA . GLN A 1 91 ? -21.816 -6.654 31.255 1.00 85.69 91 GLN A CA 1
ATOM 746 C C . GLN A 1 91 ? -21.417 -7.921 30.480 1.00 85.69 91 GLN A C 1
ATOM 748 O O . GLN A 1 91 ? -20.239 -8.278 30.388 1.00 85.69 91 GLN A O 1
ATOM 753 N N . LYS A 1 92 ? -22.410 -8.584 29.874 1.00 84.81 92 LYS A N 1
ATOM 754 C CA . LYS A 1 92 ? -22.196 -9.706 28.952 1.00 84.81 92 LYS A CA 1
ATOM 755 C C . LYS A 1 92 ? -21.890 -9.183 27.547 1.00 84.81 92 LYS A C 1
ATOM 757 O O . LYS A 1 92 ? -22.696 -8.458 26.964 1.00 84.81 92 LYS A O 1
ATOM 762 N N . VAL A 1 93 ? -20.739 -9.558 26.999 1.00 84.81 93 VAL A N 1
ATOM 763 C CA . VAL A 1 93 ? -20.257 -9.147 25.673 1.00 84.81 93 VAL A CA 1
ATOM 764 C C . VAL A 1 93 ? -19.863 -10.362 24.837 1.00 84.81 93 VAL A C 1
ATOM 766 O O . VAL A 1 93 ? -19.402 -11.373 25.361 1.00 84.81 93 VAL A O 1
ATOM 769 N N . LEU A 1 94 ? -20.045 -10.263 23.521 1.00 83.56 94 LEU A N 1
ATOM 770 C CA . LEU A 1 94 ? -19.522 -11.238 22.566 1.00 83.56 94 LEU A CA 1
ATOM 771 C C . LEU A 1 94 ? -18.133 -10.797 22.116 1.00 83.56 94 LEU A C 1
ATOM 773 O O . LEU A 1 94 ? -17.927 -9.634 21.761 1.00 83.56 94 LEU A O 1
ATOM 777 N N . LEU A 1 95 ? -17.192 -11.734 22.102 1.00 81.75 95 LEU A N 1
ATOM 778 C CA . LEU A 1 95 ? -15.826 -11.463 21.676 1.00 81.75 95 LEU A CA 1
ATOM 779 C C . LEU A 1 95 ? -15.634 -11.827 20.204 1.00 81.75 95 LEU A C 1
ATOM 781 O O . LEU A 1 95 ? -15.942 -12.939 19.781 1.00 81.75 95 LEU A O 1
ATOM 785 N N . PHE A 1 96 ? -15.085 -10.902 19.420 1.00 79.06 96 PHE A N 1
ATOM 786 C CA . PHE A 1 96 ? -14.745 -11.161 18.028 1.00 79.06 96 PHE A CA 1
ATOM 787 C C . PHE A 1 96 ? -13.347 -11.774 17.898 1.00 79.06 96 PHE A C 1
ATOM 789 O O . PHE A 1 96 ? -12.349 -11.219 18.365 1.00 79.06 96 PHE A O 1
ATOM 796 N N . ASN A 1 97 ? -13.257 -12.904 17.201 1.00 76.62 97 ASN A N 1
ATOM 797 C CA . ASN A 1 97 ? -11.989 -13.541 16.890 1.00 76.62 97 ASN A CA 1
ATOM 798 C C . ASN A 1 97 ? -11.360 -12.903 15.640 1.00 76.62 97 ASN A C 1
ATOM 800 O O . ASN A 1 97 ? -11.671 -13.265 14.503 1.00 76.62 97 ASN A O 1
ATOM 804 N N . SER A 1 98 ? -10.457 -11.944 15.864 1.00 70.06 98 SER A N 1
ATOM 805 C CA . SER A 1 98 ? -9.708 -11.255 14.802 1.00 70.06 98 SER A CA 1
ATOM 806 C C . SER A 1 98 ? -8.664 -12.145 14.124 1.00 70.06 98 SER A C 1
ATOM 808 O O . SER A 1 98 ? -8.243 -11.869 12.999 1.00 70.06 98 SER A O 1
ATOM 810 N N . ARG A 1 99 ? -8.228 -13.229 14.781 1.00 69.75 99 ARG A N 1
ATOM 811 C CA . ARG A 1 99 ? -7.234 -14.135 14.211 1.00 69.75 99 ARG A CA 1
ATOM 812 C C . ARG A 1 99 ? -7.919 -15.008 13.170 1.00 69.75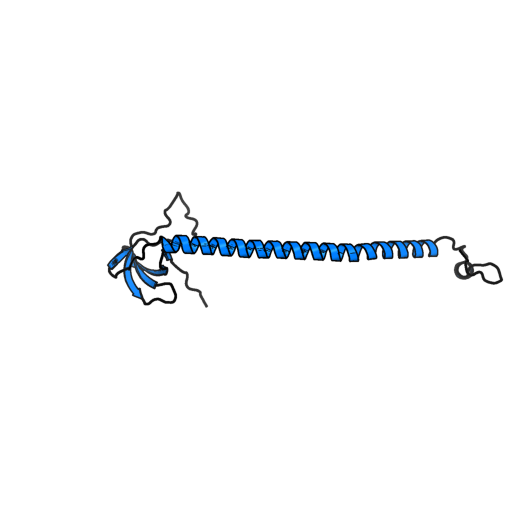 99 ARG A C 1
ATOM 814 O O . ARG A 1 99 ? -8.812 -15.790 13.484 1.00 69.75 99 ARG A O 1
ATOM 821 N N . LEU A 1 100 ? -7.454 -14.909 11.928 1.00 59.28 100 LEU A N 1
ATOM 822 C CA . LEU A 1 100 ? -7.855 -15.771 10.818 1.00 59.28 100 LEU A CA 1
ATOM 823 C C . LEU A 1 100 ? -7.320 -17.200 11.030 1.00 59.28 100 LEU A C 1
ATOM 825 O O . LEU A 1 100 ? -6.480 -17.677 10.275 1.00 59.28 100 LEU A O 1
ATOM 829 N N . LYS A 1 101 ? -7.772 -17.900 12.074 1.00 65.00 101 LYS A N 1
ATOM 830 C CA . LYS A 1 101 ? -7.600 -19.350 12.135 1.00 65.00 101 LYS A CA 1
ATOM 831 C C . LYS A 1 101 ? -8.561 -19.937 11.104 1.00 65.00 101 LYS A C 1
ATOM 833 O O . LYS A 1 101 ? -9.769 -19.727 11.208 1.00 65.00 101 LYS A O 1
ATOM 838 N N . LEU A 1 102 ? -8.028 -20.609 10.082 1.00 57.75 102 LEU A N 1
ATOM 839 C CA . LEU A 1 102 ? -8.835 -21.420 9.173 1.00 57.75 102 LEU A CA 1
ATOM 840 C C . LEU A 1 102 ? -9.573 -22.441 10.048 1.00 57.75 102 LEU A C 1
ATOM 842 O O . LEU A 1 102 ? -8.934 -23.273 10.686 1.00 57.75 102 LEU A O 1
ATOM 846 N N . PHE A 1 103 ? -10.895 -22.331 10.166 1.00 59.81 103 PHE A N 1
ATOM 847 C CA . PHE A 1 103 ? -11.665 -23.305 10.930 1.00 59.81 103 PHE A CA 1
ATOM 848 C C . PHE A 1 103 ? -11.720 -24.608 10.117 1.00 59.81 103 PHE A C 1
ATOM 850 O O . PHE A 1 103 ? -12.225 -24.576 8.994 1.00 59.81 103 PHE A O 1
ATOM 857 N N . PRO A 1 104 ? -11.224 -25.750 10.633 1.00 54.44 104 PRO A N 1
ATOM 858 C CA . PRO A 1 104 ? -11.395 -27.032 9.963 1.00 54.44 104 PRO A CA 1
ATOM 859 C C . PRO A 1 104 ? -12.856 -27.477 10.148 1.00 54.44 104 PRO A C 1
ATOM 861 O O . PRO A 1 104 ? -13.214 -28.081 11.158 1.00 54.44 104 PRO A O 1
ATOM 864 N N . GLY A 1 105 ? -13.739 -27.074 9.230 1.00 68.31 105 GLY A N 1
ATOM 865 C CA . GLY A 1 105 ? -15.170 -27.406 9.243 1.00 68.31 105 GLY A CA 1
ATOM 866 C C . GLY A 1 105 ? -16.077 -26.300 8.682 1.00 68.31 105 GLY A C 1
ATOM 867 O O . GLY A 1 105 ? -15.632 -25.180 8.446 1.00 68.31 105 GLY A O 1
ATOM 868 N N . LYS A 1 106 ? -17.363 -26.622 8.458 1.00 70.56 106 LYS A N 1
ATOM 869 C CA . LYS A 1 106 ? -18.387 -25.704 7.905 1.00 70.56 106 LYS A CA 1
ATOM 870 C C . LYS A 1 106 ? -18.484 -24.382 8.684 1.00 70.56 106 LYS A C 1
ATOM 872 O O . LYS A 1 106 ? -18.215 -24.359 9.880 1.00 70.56 106 LYS A O 1
ATOM 877 N N . LEU A 1 107 ? -18.921 -23.328 7.977 1.00 65.94 107 LEU A N 1
ATOM 878 C CA . LEU A 1 107 ? -19.190 -21.942 8.407 1.00 65.94 107 LEU A CA 1
ATOM 879 C C . LEU A 1 107 ? -19.374 -21.764 9.935 1.00 65.94 107 LEU A C 1
ATOM 881 O O . LEU A 1 107 ? -20.490 -21.748 10.447 1.00 65.94 107 LEU A O 1
ATOM 885 N N . LYS A 1 108 ? -18.275 -21.610 10.681 1.00 68.44 108 LYS A N 1
ATOM 886 C CA . LYS A 1 108 ? -18.325 -21.178 12.086 1.00 68.44 108 LYS A CA 1
ATOM 887 C C . LYS A 1 108 ? -18.334 -19.652 12.138 1.00 68.44 108 LYS A C 1
ATOM 889 O O . LYS A 1 108 ? -17.599 -19.000 11.394 1.00 68.44 108 LYS A O 1
ATOM 894 N N . SER A 1 109 ? -19.156 -19.075 13.015 1.00 72.25 109 SER A N 1
ATOM 895 C CA . SER A 1 109 ? -19.127 -17.636 13.284 1.00 72.25 109 SER A CA 1
ATOM 896 C C . SER A 1 109 ? -17.769 -17.232 13.858 1.00 72.25 109 SER A C 1
ATOM 898 O O . SER A 1 109 ? -17.187 -17.954 14.663 1.00 72.25 109 SER A O 1
ATOM 900 N N . ARG A 1 110 ? -17.277 -16.043 13.488 1.00 76.62 110 ARG A N 1
ATOM 901 C CA . ARG A 1 110 ? -16.065 -15.458 14.092 1.00 76.62 110 ARG A CA 1
ATOM 902 C C . ARG A 1 110 ? -16.266 -14.945 15.516 1.00 76.62 110 ARG A C 1
ATOM 904 O O . ARG A 1 110 ? -15.300 -14.583 16.173 1.00 76.62 110 ARG A O 1
ATOM 911 N N . TRP A 1 111 ? -17.507 -14.887 15.975 1.00 79.94 111 TRP A N 1
ATOM 912 C CA . TRP A 1 111 ? -17.834 -14.539 17.345 1.00 79.94 111 TRP A CA 1
ATOM 913 C C . TRP A 1 111 ? -17.590 -15.752 18.237 1.00 79.94 111 TRP A C 1
ATOM 915 O O . TRP A 1 111 ? -18.161 -16.820 18.004 1.00 79.94 111 TRP A O 1
ATOM 925 N N . SER A 1 112 ? -16.722 -15.576 19.226 1.00 74.12 112 SER A N 1
ATOM 926 C CA . SER A 1 112 ? -16.631 -16.461 20.381 1.00 74.12 112 SER A CA 1
ATOM 927 C C . SER A 1 112 ? -17.887 -16.283 21.248 1.00 74.12 112 SER A C 1
ATOM 929 O O . SER A 1 112 ? -18.641 -15.327 21.060 1.00 74.12 112 SER A O 1
ATOM 931 N N . GLY A 1 113 ? -18.132 -17.223 22.165 1.00 80.25 113 GLY A N 1
ATOM 932 C CA . GLY A 1 113 ? -19.324 -17.240 23.021 1.00 80.25 113 GLY A CA 1
ATOM 933 C C . GLY A 1 113 ? -19.479 -16.015 23.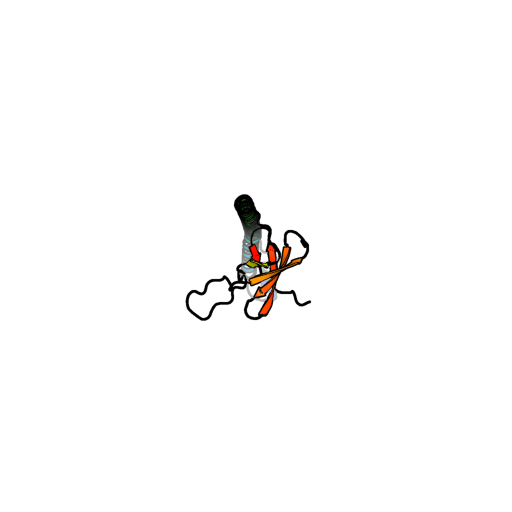934 1.00 80.25 113 GLY A C 1
ATOM 934 O O . GLY A 1 113 ? -18.791 -15.008 23.796 1.00 80.25 113 GLY A O 1
ATOM 935 N N . LEU A 1 114 ? -20.418 -16.093 24.875 1.00 84.56 114 LEU A N 1
ATOM 936 C CA . LEU A 1 114 ? -20.682 -15.019 25.833 1.00 84.56 114 LEU A CA 1
ATOM 937 C C . LEU A 1 114 ? -19.532 -14.885 26.847 1.00 84.56 114 LEU A C 1
ATOM 939 O O . LEU A 1 114 ? -19.121 -15.870 27.460 1.00 84.56 114 LEU A O 1
ATOM 943 N N . PHE A 1 115 ? -19.056 -13.659 27.060 1.00 84.88 115 PHE A N 1
ATOM 944 C CA . PHE A 1 115 ? -18.078 -13.323 28.094 1.00 84.88 115 PHE A CA 1
ATOM 945 C C . PHE A 1 115 ? -18.645 -12.283 29.052 1.00 84.88 115 PHE A C 1
ATOM 947 O O . PHE A 1 115 ? -19.363 -11.375 28.637 1.00 84.88 115 PHE A O 1
ATOM 954 N N . THR A 1 116 ? -18.259 -12.365 30.321 1.00 86.00 116 THR A N 1
ATOM 955 C CA . THR A 1 116 ? -18.561 -11.342 31.326 1.00 86.00 116 THR A CA 1
ATOM 956 C C . THR A 1 116 ? -17.354 -10.429 31.503 1.00 86.00 116 THR A C 1
ATOM 958 O O . THR A 1 116 ? -16.228 -10.900 31.701 1.00 86.00 116 THR A O 1
ATOM 961 N N . VAL A 1 117 ? -17.575 -9.118 31.440 1.00 85.25 117 VAL A N 1
ATOM 962 C CA . VAL A 1 117 ? -16.531 -8.117 31.682 1.00 85.25 117 VAL A CA 1
ATOM 963 C C . VAL A 1 117 ? -16.207 -8.069 33.173 1.00 85.25 117 VAL A C 1
ATOM 965 O O . VAL A 1 117 ? -17.075 -7.758 33.980 1.00 85.25 117 VAL A O 1
ATOM 968 N N . MET A 1 118 ? -14.963 -8.375 33.548 1.00 83.12 118 MET A N 1
ATOM 969 C CA . MET A 1 118 ? -14.534 -8.331 34.952 1.00 83.12 118 MET A CA 1
ATOM 970 C C . MET A 1 118 ? -13.927 -6.989 35.334 1.00 83.12 118 MET A C 1
ATOM 972 O O . MET A 1 118 ? -14.175 -6.497 36.424 1.00 83.12 118 MET A O 1
ATOM 976 N N . LYS A 1 119 ? -13.071 -6.436 34.470 1.00 78.31 119 LYS A N 1
ATOM 977 C CA . LYS A 1 119 ? -12.386 -5.174 34.749 1.00 78.31 119 LYS A CA 1
ATOM 978 C C . LYS A 1 119 ? -12.071 -4.438 33.462 1.00 78.31 119 LYS A C 1
ATOM 980 O O . LYS A 1 119 ? -11.455 -5.018 32.560 1.00 78.31 119 LYS A O 1
ATOM 985 N N . ALA A 1 120 ? -12.429 -3.161 33.409 1.00 67.81 120 ALA A N 1
ATOM 986 C CA . ALA A 1 120 ? -11.971 -2.242 32.376 1.00 67.81 120 ALA A CA 1
ATOM 987 C C . ALA A 1 120 ? -10.778 -1.451 32.929 1.00 67.81 120 ALA A C 1
ATOM 989 O O . ALA A 1 120 ? -10.898 -0.727 33.914 1.00 67.81 120 ALA A O 1
ATOM 990 N N . ARG A 1 121 ? -9.590 -1.637 32.345 1.00 65.94 121 ARG A N 1
ATOM 991 C CA . ARG A 1 121 ? -8.420 -0.811 32.664 1.00 65.94 121 ARG A CA 1
ATOM 992 C C . ARG A 1 121 ? -8.391 0.421 31.772 1.00 65.94 121 ARG A C 1
ATOM 994 O O . ARG A 1 121 ? -8.948 0.437 30.676 1.00 65.94 121 ARG A O 1
ATOM 1001 N N . GLU A 1 122 ? -7.718 1.435 32.293 1.00 56.91 122 GLU A N 1
ATOM 1002 C CA . GLU A 1 122 ? -7.612 2.768 31.721 1.00 56.91 122 GLU A CA 1
ATOM 1003 C C . GLU A 1 122 ? -7.158 2.761 30.254 1.00 56.91 122 GLU A C 1
ATOM 1005 O O . GLU A 1 122 ? -6.477 1.842 29.784 1.00 56.91 122 GLU A O 1
ATOM 1010 N N . LYS A 1 123 ? -7.583 3.794 29.520 1.00 59.16 123 LYS A N 1
ATOM 1011 C CA . LYS A 1 123 ? -7.325 3.939 28.087 1.00 59.16 123 LYS A CA 1
ATOM 1012 C C . LYS A 1 123 ? -5.821 4.050 27.832 1.00 59.16 123 LYS A C 1
ATOM 1014 O O . LYS A 1 123 ? -5.211 5.066 28.148 1.00 59.16 123 LYS A O 1
ATOM 1019 N N . LEU A 1 124 ? -5.237 3.028 27.210 1.00 54.31 124 LEU A N 1
ATOM 1020 C CA . LEU A 1 124 ? -3.910 3.128 26.608 1.00 54.31 124 LEU A CA 1
ATOM 1021 C C . LEU A 1 124 ? -4.132 3.506 25.140 1.00 54.31 124 LEU A C 1
ATOM 1023 O O . LEU A 1 124 ? -4.604 2.688 24.348 1.00 54.31 124 LEU A O 1
ATOM 1027 N N . TYR A 1 125 ? -3.818 4.751 24.773 1.00 56.97 125 TYR A N 1
ATOM 1028 C CA . TYR A 1 125 ? -4.155 5.327 23.462 1.00 56.97 125 TYR A CA 1
ATOM 1029 C C . TYR A 1 125 ? -5.682 5.361 23.198 1.00 56.97 125 TYR A C 1
ATOM 1031 O O . TYR A 1 125 ? -6.478 5.533 24.116 1.00 56.97 125 TYR A O 1
ATOM 1039 N N . GLN A 1 126 ? -6.115 5.213 21.937 1.00 58.69 126 GLN A N 1
ATOM 1040 C CA . GLN A 1 126 ? -7.528 5.171 21.514 1.00 58.69 126 GLN A CA 1
ATOM 1041 C C . GLN A 1 126 ? -8.267 3.869 21.916 1.00 58.69 126 GLN A C 1
ATOM 1043 O O . GLN A 1 126 ? -9.389 3.643 21.459 1.00 58.69 126 GLN A O 1
ATOM 1048 N N . PHE A 1 127 ? -7.653 3.003 22.734 1.00 62.00 127 PHE A N 1
ATOM 1049 C CA . PHE A 1 127 ? -8.162 1.671 23.071 1.00 62.00 127 PHE A CA 1
ATOM 1050 C C . PHE A 1 127 ? -8.347 1.496 24.589 1.00 62.00 127 PHE A C 1
ATOM 1052 O O . PHE A 1 127 ? -7.528 1.954 25.385 1.00 62.00 127 PHE A O 1
ATOM 1059 N N . THR A 1 128 ? -9.391 0.775 24.995 1.00 65.88 128 THR A N 1
ATOM 1060 C CA . THR A 1 128 ? -9.654 0.369 26.384 1.00 65.88 128 THR A CA 1
ATOM 1061 C C . THR A 1 128 ? -9.283 -1.098 26.562 1.00 65.88 128 THR A C 1
ATOM 1063 O O . THR A 1 128 ? -9.778 -1.957 25.836 1.00 65.88 128 THR A O 1
ATOM 1066 N N . ALA A 1 129 ? -8.415 -1.410 27.522 1.00 70.25 129 ALA A N 1
ATOM 1067 C CA . ALA A 1 129 ? -8.067 -2.793 27.832 1.00 70.25 129 ALA A CA 1
ATOM 1068 C C . ALA A 1 129 ? -9.130 -3.407 28.753 1.00 70.25 129 ALA A C 1
ATOM 1070 O O . ALA A 1 129 ? -9.387 -2.893 29.840 1.00 70.25 129 ALA A O 1
ATOM 1071 N N . ILE A 1 130 ? -9.728 -4.519 28.344 1.00 77.94 130 ILE A N 1
ATOM 1072 C CA . ILE A 1 130 ? -10.814 -5.194 29.052 1.00 77.94 130 ILE A CA 1
ATOM 1073 C C . ILE A 1 130 ? -10.376 -6.614 29.386 1.00 77.94 130 ILE A C 1
ATOM 1075 O O . ILE A 1 130 ? -9.855 -7.338 28.539 1.00 77.94 130 ILE A O 1
ATOM 1079 N N . ILE A 1 131 ? -10.581 -7.019 30.635 1.00 79.31 131 ILE A N 1
ATOM 1080 C CA . ILE A 1 131 ? -10.418 -8.410 31.052 1.00 79.31 131 ILE A CA 1
ATOM 1081 C C . ILE A 1 131 ? -11.802 -9.047 31.036 1.00 79.31 131 ILE A C 1
ATOM 1083 O O . ILE A 1 131 ? -12.683 -8.635 31.796 1.00 79.31 131 ILE A O 1
ATOM 1087 N N . ALA A 1 132 ? -11.984 -10.033 30.165 1.00 81.38 132 ALA A N 1
ATOM 1088 C CA . ALA A 1 132 ? -13.242 -10.738 29.975 1.00 81.38 132 ALA A CA 1
ATOM 1089 C C . ALA A 1 132 ? -13.082 -12.204 30.400 1.00 81.38 132 ALA A C 1
ATOM 1091 O O . ALA A 1 132 ? -12.053 -12.822 30.126 1.00 81.38 132 ALA A O 1
ATOM 1092 N N . LYS A 1 133 ? -14.082 -12.757 31.090 1.00 81.25 133 LYS A N 1
ATOM 1093 C CA . LYS A 1 133 ? -14.089 -14.154 31.541 1.00 81.25 133 LYS A CA 1
ATOM 1094 C C . LYS A 1 133 ? -15.213 -14.922 30.850 1.00 81.25 133 LYS A C 1
ATOM 1096 O O . LYS A 1 133 ? -16.361 -14.478 30.872 1.00 81.25 133 LYS A O 1
ATOM 1101 N N . ALA A 1 134 ? -14.872 -16.050 30.238 1.00 80.31 134 ALA A N 1
ATOM 1102 C CA . ALA A 1 134 ? -15.822 -16.990 29.661 1.00 80.31 134 ALA A CA 1
ATOM 1103 C C . ALA A 1 134 ? -16.534 -17.789 30.759 1.00 80.31 134 ALA A C 1
ATOM 1105 O O . ALA A 1 134 ? -15.995 -18.003 31.848 1.00 80.31 134 ALA A O 1
ATOM 1106 N N . GLU A 1 135 ? -17.714 -18.315 30.440 1.00 74.44 135 GLU A N 1
ATOM 1107 C CA . GLU A 1 135 ? -18.448 -19.235 31.321 1.00 74.44 135 GLU A CA 1
ATOM 1108 C C . GLU A 1 135 ? -17.667 -20.542 31.582 1.00 74.44 135 GLU A C 1
ATOM 1110 O O . GLU A 1 135 ? -17.795 -21.130 32.651 1.00 74.44 135 GLU A O 1
ATOM 1115 N N . SER A 1 136 ? -16.762 -20.934 30.674 1.00 71.12 136 SER A N 1
ATOM 1116 C CA . SER A 1 136 ? -15.815 -22.051 30.843 1.00 71.12 136 SER A CA 1
ATOM 1117 C C . SER A 1 136 ? -14.683 -21.776 31.847 1.00 71.12 136 SER A C 1
ATOM 1119 O O . SER A 1 136 ? -13.886 -22.667 32.133 1.00 71.12 136 SER A O 1
ATOM 1121 N N . GLY A 1 137 ? -14.582 -20.550 32.373 1.00 73.62 137 GLY A N 1
ATOM 1122 C CA . GLY A 1 137 ? -13.521 -20.119 33.286 1.00 73.62 137 GLY A CA 1
ATOM 1123 C C . GLY A 1 137 ? -12.292 -19.507 32.607 1.00 73.62 137 GLY A C 1
ATOM 1124 O O . GLY A 1 137 ? -11.421 -18.991 33.307 1.00 73.62 137 GLY A O 1
ATOM 1125 N N . GLU A 1 138 ? -12.229 -19.506 31.274 1.00 74.50 138 GLU A N 1
ATOM 1126 C CA . GLU A 1 138 ? -11.126 -18.922 30.505 1.00 74.50 138 GLU A CA 1
ATOM 1127 C C . GLU A 1 138 ? -11.130 -17.388 30.610 1.00 74.50 138 GLU A C 1
ATOM 1129 O O . GLU A 1 138 ? -12.158 -16.740 30.412 1.00 74.50 138 GLU A O 1
ATOM 1134 N N . VAL A 1 139 ? -9.987 -16.794 30.967 1.00 74.88 139 VAL A N 1
ATOM 1135 C CA . VAL A 1 139 ? -9.836 -15.340 31.119 1.00 74.88 139 VAL A CA 1
ATOM 1136 C C . VAL A 1 139 ? -9.010 -14.802 29.961 1.00 74.88 139 VAL A C 1
ATOM 1138 O O . VAL A 1 139 ? -7.828 -15.121 29.833 1.00 74.88 139 VAL A O 1
ATOM 1141 N N . GLU A 1 140 ? -9.607 -13.926 29.161 1.00 76.44 140 GLU A N 1
ATOM 1142 C CA . GLU A 1 140 ? -8.946 -13.291 28.028 1.00 76.44 140 GLU A CA 1
ATOM 1143 C C . GLU A 1 140 ? -8.746 -11.789 28.253 1.00 76.44 140 GLU A C 1
ATOM 1145 O O . GLU A 1 140 ? -9.585 -11.080 28.819 1.00 76.44 140 GLU A O 1
ATOM 1150 N N . LYS A 1 141 ? -7.596 -11.290 27.786 1.00 72.19 141 LYS A N 1
ATOM 1151 C CA . LYS A 1 141 ? -7.310 -9.855 27.706 1.00 72.19 141 LYS A CA 1
ATOM 1152 C C . LYS A 1 141 ? -7.690 -9.366 26.315 1.00 72.19 141 LYS A C 1
ATOM 1154 O O . LYS A 1 141 ? -7.086 -9.770 25.322 1.00 72.19 141 LYS A O 1
ATOM 1159 N N . VAL A 1 142 ? -8.661 -8.469 26.265 1.00 69.88 142 VAL A N 1
ATOM 1160 C CA . VAL A 1 142 ? -9.251 -7.925 25.043 1.00 69.88 142 VAL A CA 1
ATOM 1161 C C . VAL A 1 142 ? -8.990 -6.424 24.983 1.00 69.88 142 VAL A C 1
ATOM 1163 O O . VAL A 1 142 ? -8.900 -5.757 26.010 1.00 69.88 142 VAL A O 1
ATOM 1166 N N . TRP A 1 143 ? -8.867 -5.872 23.783 1.00 60.84 143 TRP A N 1
ATOM 1167 C CA . TRP A 1 143 ? -8.702 -4.440 23.564 1.00 60.84 143 TRP A CA 1
ATOM 1168 C C . TRP A 1 143 ? -9.935 -3.918 22.836 1.00 60.84 143 TRP A C 1
ATOM 1170 O O . TRP A 1 143 ? -10.212 -4.322 21.714 1.00 60.84 143 TRP A O 1
ATOM 1180 N N . SER A 1 144 ? -10.690 -3.020 23.453 1.00 59.66 144 SER A N 1
ATOM 1181 C CA . SER A 1 144 ? -11.774 -2.306 22.783 1.00 59.66 144 SER A CA 1
ATOM 1182 C C . SER A 1 144 ? -11.203 -1.091 22.068 1.00 59.66 144 SER A C 1
ATOM 1184 O O . SER A 1 144 ? -10.663 -0.205 22.722 1.00 59.66 144 SER A O 1
ATOM 1186 N N . THR A 1 145 ? -11.355 -0.987 20.751 1.00 54.25 145 THR A N 1
ATOM 1187 C CA . THR A 1 145 ? -11.431 0.340 20.119 1.00 54.25 145 THR A CA 1
ATOM 1188 C C . THR A 1 145 ? -12.759 0.985 20.493 1.00 54.25 145 THR A C 1
ATOM 1190 O O . THR A 1 145 ? -13.679 0.309 20.957 1.00 54.25 145 THR A O 1
ATOM 1193 N N . SER A 1 146 ? -12.903 2.278 20.212 1.00 43.91 146 SER A N 1
ATOM 1194 C CA . SER A 1 146 ? -14.194 2.972 20.281 1.00 43.91 146 SER A CA 1
ATOM 1195 C C . SER A 1 146 ? -15.281 2.358 19.368 1.00 43.91 146 SER A C 1
ATOM 1197 O O . SER A 1 146 ? -16.402 2.860 19.363 1.00 43.91 146 SER A O 1
ATOM 1199 N N . SER A 1 147 ? -14.975 1.287 18.615 1.00 40.94 147 SER A N 1
ATOM 1200 C CA . SER A 1 147 ? -15.891 0.623 17.687 1.00 40.94 147 SER A CA 1
ATOM 1201 C C . SER A 1 147 ? -15.851 -0.917 17.614 1.00 40.94 147 SER A C 1
ATOM 1203 O O . SER A 1 147 ? -16.814 -1.484 17.103 1.00 40.94 147 SER A O 1
ATOM 1205 N N . MET A 1 148 ? -14.835 -1.623 18.134 1.00 39.03 148 MET A N 1
ATOM 1206 C CA . MET A 1 148 ? -14.752 -3.101 18.163 1.00 39.03 148 MET A CA 1
ATOM 1207 C C . MET A 1 148 ? -13.840 -3.654 19.276 1.00 39.03 148 MET A C 1
ATOM 1209 O O . MET A 1 148 ? -12.767 -3.113 19.543 1.00 39.03 148 MET A O 1
ATOM 1213 N N . LEU A 1 149 ? -14.241 -4.789 19.863 1.00 46.34 149 LEU A N 1
ATOM 1214 C CA . LEU A 1 149 ? -13.440 -5.623 20.768 1.00 46.34 149 LEU A CA 1
ATOM 1215 C C . LEU A 1 149 ? -12.486 -6.515 19.957 1.00 46.34 149 LEU A C 1
ATOM 1217 O O . LEU A 1 149 ? -12.911 -7.509 19.372 1.00 46.34 149 LEU A O 1
ATOM 1221 N N . GLU A 1 150 ? -11.201 -6.173 19.923 1.00 38.56 150 GLU A N 1
ATOM 1222 C CA . GLU A 1 150 ? -10.155 -6.931 19.239 1.00 38.56 150 GLU A CA 1
ATOM 1223 C C . GLU A 1 150 ? -9.210 -7.631 20.227 1.00 38.56 150 GLU A C 1
ATOM 1225 O O . GLU A 1 150 ? -8.681 -7.046 21.174 1.00 38.56 150 GLU A O 1
ATOM 1230 N N . HIS A 1 151 ? -8.913 -8.900 19.961 1.00 36.06 151 HIS A N 1
ATOM 1231 C CA . HIS A 1 151 ? -7.864 -9.649 20.648 1.00 36.06 151 HIS A CA 1
ATOM 1232 C C . HIS A 1 151 ? -6.498 -9.412 19.960 1.00 36.06 151 HIS A C 1
ATOM 1234 O O . HIS A 1 151 ? -6.245 -9.951 18.878 1.00 36.06 151 HIS A O 1
ATOM 1240 N N . LYS A 1 152 ? -5.565 -8.663 20.575 1.00 38.69 152 LYS A N 1
ATOM 1241 C CA . LYS A 1 152 ? -4.178 -8.522 20.068 1.00 38.69 152 LYS A CA 1
ATOM 1242 C C . LYS A 1 152 ? -3.242 -9.582 20.673 1.00 38.69 152 LYS A C 1
ATOM 1244 O O . LYS A 1 152 ? -3.246 -9.767 21.887 1.00 38.69 152 LYS A O 1
ATOM 1249 N N . PRO A 1 153 ? -2.415 -10.285 19.871 1.00 33.41 153 PRO A N 1
ATOM 1250 C CA . PRO A 1 153 ? -1.323 -11.102 20.396 1.00 33.41 153 PRO A CA 1
ATOM 1251 C C . PRO A 1 153 ? -0.280 -10.248 21.116 1.00 33.41 153 PRO A C 1
ATOM 1253 O O . PRO A 1 153 ? 0.126 -9.209 20.603 1.00 33.41 153 PRO A O 1
ATOM 1256 N N . GLY A 1 154 ? 0.187 -10.727 22.271 1.00 31.69 154 GLY A N 1
ATOM 1257 C CA . GLY A 1 154 ? 1.400 -10.220 22.897 1.00 31.69 154 GLY A CA 1
ATOM 1258 C C . GLY A 1 154 ? 2.588 -10.400 21.957 1.00 31.69 154 GLY A C 1
ATOM 1259 O O . GLY A 1 154 ? 2.840 -11.501 21.466 1.00 31.69 154 GLY A O 1
ATOM 1260 N N . ILE A 1 155 ? 3.292 -9.303 21.710 1.00 27.75 155 ILE A N 1
ATOM 1261 C 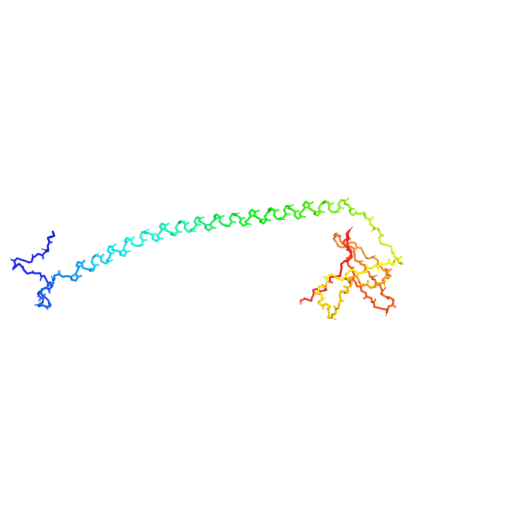CA . ILE A 1 155 ? 4.603 -9.292 21.069 1.00 27.75 155 ILE A CA 1
ATOM 1262 C C . ILE A 1 155 ? 5.557 -9.972 22.061 1.00 27.75 155 ILE A C 1
ATOM 1264 O O . ILE A 1 155 ? 5.743 -9.480 23.176 1.00 27.75 155 ILE A O 1
ATOM 1268 N N . ARG A 1 156 ? 6.094 -11.146 21.705 1.00 34.38 156 ARG A N 1
ATOM 1269 C CA . ARG A 1 156 ? 7.279 -11.678 22.392 1.00 34.38 156 ARG A CA 1
ATOM 1270 C C . ARG A 1 156 ? 8.465 -10.803 21.979 1.00 34.38 156 ARG A C 1
ATOM 1272 O O . ARG A 1 156 ? 8.557 -10.447 20.808 1.00 34.38 156 ARG A O 1
ATOM 1279 N N . LYS A 1 157 ? 9.249 -10.415 22.988 1.00 36.31 157 LYS A N 1
ATOM 1280 C CA . LYS A 1 157 ? 10.442 -9.566 22.895 1.00 36.31 157 LYS A CA 1
ATOM 1281 C C . LYS A 1 157 ? 11.442 -10.091 21.876 1.00 36.31 157 LYS A C 1
ATOM 1283 O O . LYS A 1 157 ? 11.537 -11.335 21.772 1.00 36.31 157 LYS A O 1
#

InterPro domains:
  IPR052160 Gypsy Retrotransposon Integrase-like [PTHR47266] (3-118)